Protein AF-A0A060ZIU2-F1 (afdb_monomer)

Secondary structure (DSSP, 8-state):
-HHHHHHHHHHHHTTSS-HHHHHHHHHHHHTTS-------------HHHHHHHHHHHH--HHHHHHHHHHHHHHHHHHHHHHHHHHHT---TT-HHHHTT-SSHHHHHHHHHHHHHHHHHHHHHHHHHHHHHTTHHHHHHHHHHHHHHHHHHHHHHHHHHHH--

Nearest PDB structures (foldseek):
  4fla-assembly2_D  TM=7.021E-01  e=4.111E-02  Homo sapiens
  4bay-assembly1_A  TM=3.964E-01  e=1.378E+00  Homo sapiens
  6nct-assembly1_B  TM=3.918E-01  e=2.850E+00  Homo sapiens
  4czz-assembly1_A  TM=3.697E-01  e=2.682E+00  Homo sapiens
  2x0l-assembly1_A  TM=4.064E-01  e=3.857E+00  Homo sapiens

Organism: Oncorhynchus mykiss (NCBI:txid8022)

Structure (mmCIF, N/CA/C/O backbone):
data_AF-A0A060ZIU2-F1
#
_entry.id   AF-A0A060ZIU2-F1
#
loop_
_atom_site.group_PDB
_atom_site.id
_atom_site.type_symbol
_atom_site.label_atom_id
_atom_site.label_alt_id
_atom_site.label_comp_id
_atom_site.label_asym_id
_atom_site.label_entity_id
_atom_site.label_seq_id
_atom_site.pdbx_PDB_ins_code
_atom_site.Cartn_x
_atom_site.Cartn_y
_atom_site.Cartn_z
_atom_site.occupancy
_atom_site.B_iso_or_equiv
_atom_site.auth_seq_id
_atom_site.auth_comp_id
_atom_site.auth_asym_id
_atom_site.auth_atom_id
_atom_site.pdbx_PDB_model_num
ATOM 1 N N . MET A 1 1 ? -40.908 -21.799 20.793 1.00 61.34 1 MET A N 1
ATOM 2 C CA . MET A 1 1 ? -39.548 -22.382 20.853 1.00 61.34 1 MET A CA 1
ATOM 3 C C . MET A 1 1 ? -39.358 -23.648 20.012 1.00 61.34 1 MET A C 1
ATOM 5 O O . MET A 1 1 ? -38.372 -23.693 19.297 1.00 61.34 1 MET A O 1
ATOM 9 N N . LYS A 1 2 ? -40.310 -24.599 19.957 1.00 71.31 2 LYS A N 1
ATOM 10 C CA . LYS A 1 2 ? -40.179 -25.886 19.221 1.00 71.31 2 LYS A CA 1
ATOM 11 C C . LYS A 1 2 ? -39.648 -25.815 17.771 1.00 71.31 2 LYS A C 1
ATOM 13 O O . LYS A 1 2 ? -38.967 -26.732 17.325 1.00 71.31 2 LYS A O 1
ATOM 18 N N . SER A 1 3 ? -39.953 -24.752 17.023 1.00 82.00 3 SER A N 1
ATOM 19 C CA . SER A 1 3 ? -39.456 -24.579 15.648 1.00 82.00 3 SER A CA 1
ATOM 20 C C . SER A 1 3 ? -37.961 -24.249 15.581 1.00 82.00 3 SER A C 1
ATOM 22 O O . SER A 1 3 ? -37.299 -24.660 14.635 1.00 82.00 3 SER A O 1
ATOM 24 N N . VAL A 1 4 ? -37.428 -23.535 16.578 1.00 86.56 4 VAL A N 1
ATOM 25 C CA . VAL A 1 4 ? -36.009 -23.150 16.652 1.00 86.56 4 VAL A CA 1
ATOM 26 C C . VAL A 1 4 ? -35.158 -24.359 17.033 1.00 86.56 4 VAL A C 1
ATOM 28 O O . VAL A 1 4 ? -34.170 -24.629 16.358 1.00 86.56 4 VAL A O 1
ATOM 31 N N . ASP A 1 5 ? -35.596 -25.155 18.012 1.00 87.25 5 ASP A N 1
ATOM 32 C CA . ASP A 1 5 ? -34.925 -26.414 18.370 1.00 87.25 5 ASP A CA 1
ATOM 33 C C . ASP A 1 5 ? -34.813 -27.365 17.177 1.00 87.25 5 ASP A C 1
ATOM 35 O O . ASP A 1 5 ? -33.750 -27.927 16.923 1.00 87.25 5 ASP A O 1
ATOM 39 N N . ARG A 1 6 ? -35.882 -27.481 16.377 1.00 92.81 6 ARG A N 1
ATOM 40 C CA . ARG A 1 6 ? -35.875 -28.308 15.165 1.00 92.81 6 ARG A CA 1
ATOM 41 C C . ARG A 1 6 ? -34.847 -27.830 14.134 1.00 92.81 6 ARG A C 1
ATOM 43 O O . ARG A 1 6 ? -34.218 -28.662 13.490 1.00 92.81 6 ARG A O 1
ATOM 50 N N . ILE A 1 7 ? -34.675 -26.518 13.968 1.00 94.19 7 ILE A N 1
ATOM 51 C CA . ILE A 1 7 ? -33.670 -25.952 13.053 1.00 94.19 7 ILE A CA 1
ATOM 52 C C . ILE A 1 7 ? -32.257 -26.250 13.564 1.00 94.19 7 ILE A C 1
ATOM 54 O O . ILE A 1 7 ? -31.420 -26.697 12.783 1.00 94.19 7 ILE A O 1
ATOM 58 N N . LEU A 1 8 ? -32.009 -26.071 14.866 1.00 92.56 8 LEU A N 1
ATOM 59 C CA . LEU A 1 8 ? -30.707 -26.355 15.476 1.00 92.56 8 LEU A CA 1
ATOM 60 C C . LEU A 1 8 ? -30.335 -27.840 15.364 1.00 92.56 8 LEU A C 1
ATOM 62 O O . LEU A 1 8 ? -29.192 -28.151 15.049 1.00 92.56 8 LEU A O 1
ATOM 66 N N . THR A 1 9 ? -31.298 -28.752 15.524 1.00 93.00 9 THR A N 1
ATOM 67 C CA . THR A 1 9 ? -31.084 -30.189 15.288 1.00 93.00 9 THR A CA 1
ATOM 68 C C . THR A 1 9 ? -30.745 -30.495 13.828 1.00 93.00 9 THR A C 1
ATOM 70 O O . THR A 1 9 ? -29.804 -31.236 13.573 1.00 93.00 9 THR A O 1
ATOM 73 N N . ILE A 1 10 ? -31.428 -29.881 12.852 1.00 94.88 10 ILE A N 1
ATOM 74 C CA . ILE A 1 10 ? -31.095 -30.077 11.427 1.00 94.88 10 ILE A CA 1
ATOM 75 C C . ILE A 1 10 ? -29.677 -29.576 11.116 1.00 94.88 10 ILE A C 1
ATOM 77 O O . ILE A 1 10 ? -28.964 -30.191 10.323 1.00 94.88 10 ILE A O 1
ATOM 81 N N . TRP A 1 11 ? -29.268 -28.449 11.701 1.00 96.19 11 TRP A N 1
ATOM 82 C CA . TRP A 1 11 ? -27.920 -27.907 11.516 1.00 96.19 11 TRP A CA 1
ATOM 83 C C . TRP A 1 11 ? -26.840 -28.796 12.130 1.00 96.19 11 TRP A C 1
ATOM 85 O O . TRP A 1 11 ? -25.766 -28.910 11.542 1.00 96.19 11 TRP A O 1
ATOM 95 N N . GLU A 1 12 ? -27.136 -29.443 13.255 1.00 94.19 12 GLU A N 1
ATOM 96 C CA . GLU A 1 12 ? -26.251 -30.399 13.927 1.00 94.19 12 GLU A CA 1
ATOM 97 C C . GLU A 1 12 ? -26.104 -31.689 13.112 1.00 94.19 12 GLU A C 1
ATOM 99 O O . GLU A 1 12 ? -24.990 -32.071 12.762 1.00 94.19 12 GLU A O 1
ATOM 104 N N . GLU A 1 13 ? -27.221 -32.291 12.691 1.00 92.19 13 GLU A N 1
ATOM 105 C CA . GLU A 1 13 ? -27.246 -33.515 11.872 1.00 92.19 13 GLU A CA 1
ATOM 106 C C . GLU A 1 13 ? -26.531 -33.351 10.525 1.00 92.19 13 GLU A C 1
ATOM 108 O O . GLU A 1 13 ? -25.968 -34.303 9.987 1.00 92.19 13 GLU A O 1
ATOM 113 N N . ARG A 1 14 ? -26.568 -32.141 9.957 1.00 95.62 14 ARG A N 1
ATOM 114 C CA . ARG A 1 14 ? -25.929 -31.814 8.674 1.00 95.62 14 ARG A CA 1
ATOM 115 C C . ARG A 1 14 ? -24.556 -31.165 8.823 1.00 95.62 14 ARG A C 1
ATOM 117 O O . ARG A 1 14 ? -23.984 -30.764 7.811 1.00 95.62 14 ARG A O 1
ATOM 124 N N . SER A 1 15 ? -24.058 -31.023 10.053 1.00 90.75 15 SER A N 1
ATOM 125 C CA . SER A 1 15 ? -22.774 -30.384 10.369 1.00 90.75 15 SER A CA 1
ATOM 126 C C . SER A 1 15 ? -22.597 -29.005 9.709 1.00 90.75 15 SER A C 1
ATOM 128 O O . SER A 1 15 ? -21.514 -28.659 9.243 1.00 90.75 15 SER A O 1
ATOM 130 N N . VAL A 1 16 ? -23.673 -28.211 9.642 1.00 94.88 16 VAL A N 1
ATOM 131 C CA . VAL A 1 16 ? -23.663 -26.860 9.038 1.00 94.88 16 VAL A CA 1
ATOM 132 C C . VAL A 1 16 ? -22.805 -25.902 9.867 1.00 94.88 16 VAL A C 1
ATOM 134 O O . VAL A 1 16 ? -22.126 -25.033 9.324 1.00 94.88 16 VAL A O 1
ATOM 137 N N . TYR A 1 17 ? -22.828 -26.083 11.187 1.00 93.00 17 TYR A N 1
ATOM 138 C CA . TYR A 1 17 ? -22.043 -25.337 12.163 1.00 93.00 17 TYR A CA 1
ATOM 139 C C . TYR A 1 17 ? -21.374 -26.303 13.144 1.00 93.00 17 TYR A C 1
ATOM 141 O O . TYR A 1 17 ? -21.757 -27.469 13.238 1.00 93.00 17 TYR A O 1
ATOM 149 N N . THR A 1 18 ? -20.370 -25.823 13.880 1.00 90.25 18 THR A N 1
ATOM 150 C CA . THR A 1 18 ? -19.679 -26.630 14.892 1.00 90.25 18 THR A CA 1
ATOM 151 C C . THR A 1 18 ? -20.609 -26.976 16.054 1.00 90.25 18 THR A C 1
ATOM 153 O O . THR A 1 18 ? -21.448 -26.164 16.453 1.00 90.25 18 THR A O 1
ATOM 156 N N . GLU A 1 19 ? -20.420 -28.156 16.651 1.00 85.94 19 GLU A N 1
ATOM 157 C CA . GLU A 1 19 ? -21.213 -28.598 17.811 1.00 85.94 19 GLU A CA 1
ATOM 158 C C . GLU A 1 19 ? -21.136 -27.598 18.974 1.00 85.94 19 GLU A C 1
ATOM 160 O O . GLU A 1 19 ? -22.133 -27.332 19.643 1.00 85.94 19 GLU A O 1
ATOM 165 N N . GLN A 1 20 ? -19.973 -26.963 19.156 1.00 86.88 20 GLN A N 1
ATOM 166 C CA . GLN A 1 20 ? -19.769 -25.927 20.166 1.00 86.88 20 GLN A CA 1
ATOM 167 C C . GLN A 1 20 ? -20.696 -24.717 19.960 1.00 86.88 20 GLN A C 1
ATOM 169 O O . GLN A 1 20 ? -21.301 -24.245 20.922 1.00 86.88 20 GLN A O 1
ATOM 174 N N . LEU A 1 21 ? -20.846 -24.235 18.720 1.00 88.31 21 LEU A N 1
ATOM 175 C CA . LEU A 1 21 ? -21.718 -23.098 18.414 1.00 88.31 21 LEU A CA 1
ATOM 176 C C . LEU A 1 21 ? -23.199 -23.469 18.581 1.00 88.31 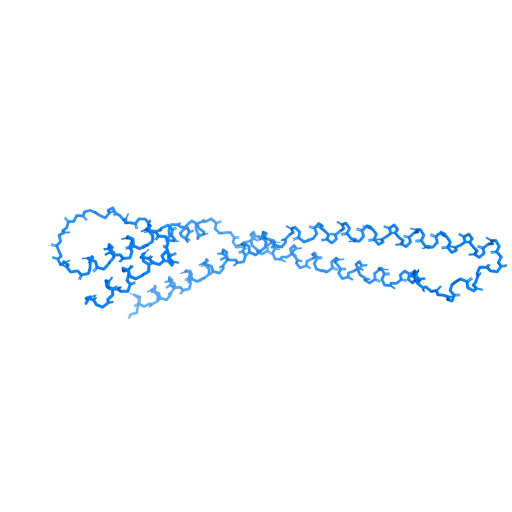21 LEU A C 1
ATOM 178 O O . LEU A 1 21 ? -23.982 -22.681 19.110 1.00 88.31 21 LEU A O 1
ATOM 182 N N . ILE A 1 22 ? -23.590 -24.681 18.178 1.00 93.38 22 ILE A N 1
ATOM 183 C CA . ILE A 1 22 ? -24.967 -25.168 18.349 1.00 93.38 22 ILE A CA 1
ATOM 184 C C . ILE A 1 22 ? -25.323 -25.305 19.837 1.00 93.38 22 ILE A C 1
ATOM 186 O O . ILE A 1 22 ? -26.418 -24.905 20.245 1.00 93.38 22 ILE A O 1
ATOM 190 N N . ALA A 1 23 ? -24.400 -25.796 20.667 1.00 88.56 23 ALA A N 1
ATOM 191 C CA . ALA A 1 23 ? -24.584 -25.885 22.114 1.00 88.56 23 ALA A CA 1
ATOM 192 C C . ALA A 1 23 ? -24.760 -24.502 22.775 1.00 88.56 23 ALA A C 1
ATOM 194 O O . ALA A 1 23 ? -25.622 -24.334 23.643 1.00 88.56 23 ALA A O 1
ATOM 195 N N . GLU A 1 24 ? -24.000 -23.494 22.338 1.00 88.31 24 GLU A N 1
ATOM 196 C CA . GLU A 1 24 ? -24.115 -22.116 22.835 1.00 88.31 24 GLU A CA 1
ATOM 197 C C . GLU A 1 24 ? -25.470 -21.478 22.474 1.00 88.31 24 GLU A C 1
ATOM 199 O O . GLU A 1 24 ? -26.121 -20.853 23.323 1.00 88.31 24 GLU A O 1
ATOM 204 N N . LEU A 1 25 ? -25.945 -21.704 21.243 1.00 89.94 25 LEU A N 1
ATOM 205 C CA . LEU A 1 25 ? -27.259 -21.244 20.779 1.00 89.94 25 LEU A CA 1
ATOM 206 C C . LEU A 1 25 ? -28.402 -21.887 21.579 1.00 89.94 25 LEU A C 1
ATOM 208 O O . LEU A 1 25 ? -29.321 -21.184 22.004 1.00 89.94 25 LEU A O 1
ATOM 212 N N . ARG A 1 26 ? -28.325 -23.198 21.854 1.00 90.12 26 ARG A N 1
ATOM 213 C CA . ARG A 1 26 ? -29.306 -23.899 22.705 1.00 90.12 26 ARG A CA 1
ATOM 214 C C . ARG A 1 26 ? -29.305 -23.369 24.140 1.00 90.12 26 ARG A C 1
ATOM 216 O O . ARG A 1 26 ? -30.370 -23.142 24.705 1.00 90.12 26 ARG A O 1
ATOM 223 N N . SER A 1 27 ? -28.130 -23.118 24.722 1.00 85.19 27 SER A N 1
ATOM 224 C CA . SER A 1 27 ? -28.015 -22.558 26.078 1.00 85.19 27 SER A CA 1
ATOM 225 C C . SER A 1 27 ? -28.638 -21.164 26.190 1.00 85.19 27 SER A C 1
ATOM 227 O O . SER A 1 27 ? -29.291 -20.846 27.184 1.00 85.19 27 SER A O 1
ATOM 229 N N . SER A 1 28 ? -28.479 -20.346 25.149 1.00 81.38 28 SER A N 1
ATOM 230 C CA . SER A 1 28 ? -29.056 -19.001 25.088 1.00 81.38 28 SER A CA 1
ATOM 231 C C . SER A 1 28 ? -30.583 -19.025 24.983 1.00 81.38 28 SER A C 1
ATOM 233 O O . SER A 1 28 ? -31.238 -18.153 25.542 1.00 81.38 28 SER A O 1
ATOM 235 N N . LEU A 1 29 ? -31.157 -20.048 24.338 1.00 80.19 29 LEU A N 1
ATOM 236 C CA . LEU A 1 29 ? -32.609 -20.207 24.211 1.00 80.19 29 LEU A CA 1
ATOM 237 C C . LEU A 1 29 ? -33.289 -20.556 25.547 1.00 80.19 29 LEU A C 1
ATOM 239 O O . LEU A 1 29 ? -34.415 -20.136 25.784 1.00 80.19 29 LEU A O 1
ATOM 243 N N . VAL A 1 30 ? -32.598 -21.286 26.431 1.00 72.94 30 VAL A N 1
ATOM 244 C CA . VAL A 1 30 ? -33.113 -21.690 27.756 1.00 72.94 30 VAL A CA 1
ATOM 245 C C . VAL A 1 30 ? -33.024 -20.555 28.788 1.00 72.94 30 VAL A C 1
ATOM 247 O O . VAL A 1 30 ? -33.791 -20.525 29.746 1.00 72.94 30 VAL A O 1
ATOM 250 N N . LYS A 1 31 ? -32.120 -19.584 28.598 1.00 60.94 31 LYS A N 1
ATOM 251 C CA . LYS A 1 31 ? -31.932 -18.458 29.534 1.00 60.94 31 LYS A CA 1
ATOM 252 C C . LYS A 1 31 ? -33.050 -17.406 29.514 1.00 60.94 31 LYS A C 1
ATOM 254 O O . LYS A 1 31 ? -33.071 -16.563 30.402 1.00 60.94 31 LYS A O 1
ATOM 259 N N . GLU A 1 32 ? -33.979 -17.466 28.563 1.00 56.31 32 GLU A N 1
ATOM 260 C CA . GLU A 1 32 ? -35.098 -16.515 28.440 1.00 56.31 32 GLU A CA 1
ATOM 261 C C . GLU A 1 32 ? -36.322 -16.853 29.322 1.00 56.31 32 GLU A C 1
ATOM 263 O O . GLU A 1 32 ? -37.285 -16.093 29.329 1.00 56.31 32 GLU A O 1
ATOM 268 N N . GLU A 1 33 ? -36.317 -17.950 30.097 1.00 44.56 33 GLU A N 1
ATOM 269 C CA . GLU A 1 33 ? -37.501 -18.392 30.866 1.00 44.56 33 GLU A CA 1
ATOM 270 C C . GLU A 1 33 ? -37.246 -18.580 32.379 1.00 44.56 33 GLU A C 1
ATOM 272 O O . GLU A 1 33 ? -37.631 -19.585 32.973 1.00 44.56 33 GLU A O 1
ATOM 277 N N . SER A 1 34 ? -36.606 -17.611 33.047 1.00 37.03 34 SER A N 1
ATOM 278 C CA . SER A 1 34 ? -36.637 -17.542 34.521 1.00 37.03 34 SER A CA 1
ATOM 279 C C . SER A 1 34 ? -36.474 -16.111 35.056 1.00 37.03 34 SER A C 1
ATOM 281 O O . SER A 1 34 ? -35.433 -15.490 34.826 1.00 37.03 34 SER A O 1
ATOM 283 N N . PRO A 1 35 ? -37.462 -15.566 35.794 1.00 44.56 35 PRO A N 1
ATOM 284 C CA . PRO A 1 35 ? -37.310 -14.316 36.516 1.00 44.56 35 PRO A CA 1
ATOM 285 C C . PRO A 1 35 ? -36.750 -14.552 37.929 1.00 44.56 35 PRO A C 1
ATOM 287 O O . PRO A 1 35 ? -37.301 -15.314 38.716 1.00 44.56 35 PRO A O 1
ATOM 290 N N . ALA A 1 36 ? -35.704 -13.788 38.252 1.00 49.25 36 ALA A N 1
ATOM 291 C CA . ALA A 1 36 ? -35.202 -13.475 39.592 1.00 49.25 36 ALA A CA 1
ATOM 292 C C . ALA A 1 36 ? -34.627 -14.631 40.444 1.00 49.25 36 ALA A C 1
ATOM 294 O O . ALA A 1 36 ? -35.311 -15.246 41.256 1.00 49.25 36 ALA A O 1
ATOM 295 N N . ALA A 1 37 ? -33.300 -14.771 40.406 1.00 37.72 37 ALA A N 1
ATOM 296 C CA . ALA A 1 37 ? -32.516 -15.131 41.585 1.00 37.72 37 ALA A CA 1
ATOM 297 C C . ALA A 1 37 ? -31.216 -14.317 41.588 1.00 37.72 37 ALA A C 1
ATOM 299 O O . ALA A 1 37 ? -30.455 -14.304 40.623 1.00 37.72 37 ALA A O 1
ATOM 300 N N . VAL A 1 38 ? -31.027 -13.574 42.674 1.00 50.22 38 VAL A N 1
ATOM 301 C CA . VAL A 1 38 ? -29.863 -12.744 42.967 1.00 50.22 38 VAL A CA 1
ATOM 302 C C . VAL A 1 38 ? -28.652 -13.653 43.143 1.00 50.22 38 VAL A C 1
ATOM 304 O O . VAL A 1 38 ? -28.491 -14.252 44.198 1.00 50.22 38 VAL A O 1
ATOM 307 N N . GLU A 1 39 ? -27.781 -13.720 42.142 1.00 38.50 39 GLU A N 1
ATOM 308 C CA . GLU A 1 39 ? -26.416 -14.206 42.318 1.00 38.50 39 GLU A CA 1
ATOM 309 C C . GLU A 1 39 ? -25.448 -13.262 41.602 1.00 38.50 39 GLU A C 1
ATOM 311 O O . GLU A 1 39 ? -25.649 -12.862 40.458 1.00 38.50 39 GLU A O 1
ATOM 316 N N . THR A 1 40 ? -24.428 -12.850 42.355 1.00 36.47 40 THR A N 1
ATOM 317 C CA . THR A 1 40 ? -23.252 -12.049 41.983 1.00 36.47 40 THR A CA 1
ATOM 318 C C . THR A 1 40 ? -22.921 -12.039 40.485 1.00 36.47 40 THR A C 1
ATOM 320 O O . THR A 1 40 ? -22.834 -13.119 39.895 1.00 36.47 40 THR A O 1
ATOM 323 N N . PRO A 1 41 ? -22.618 -10.877 39.868 1.00 37.59 41 PRO A N 1
ATOM 324 C CA . PRO A 1 41 ? -22.277 -10.818 38.455 1.00 37.59 41 PRO A CA 1
ATOM 325 C C . PRO A 1 41 ? -20.884 -11.420 38.225 1.00 37.59 41 PRO A C 1
ATOM 327 O O . PRO A 1 41 ? -19.889 -10.714 38.079 1.00 37.59 41 PRO A O 1
ATOM 330 N N . LYS A 1 42 ? -20.795 -12.748 38.135 1.00 42.84 42 LYS A N 1
ATOM 331 C CA . LYS A 1 42 ? -19.797 -13.378 37.274 1.00 42.84 42 LYS A CA 1
ATOM 332 C C . LYS A 1 42 ? -20.318 -13.209 35.860 1.00 42.84 42 LYS A C 1
ATOM 334 O O . LYS A 1 42 ? -21.072 -14.035 35.353 1.00 42.84 42 LYS A O 1
ATOM 339 N N . ALA A 1 43 ? -19.963 -12.065 35.281 1.00 43.50 43 ALA A N 1
ATOM 340 C CA . ALA A 1 43 ? -20.213 -11.762 33.887 1.00 43.50 43 ALA A CA 1
ATOM 341 C C . ALA A 1 43 ? -19.840 -12.990 33.036 1.00 43.50 43 ALA A C 1
ATOM 343 O O . ALA A 1 43 ? -18.718 -13.494 33.169 1.00 43.50 43 ALA A O 1
ATOM 344 N N . PRO A 1 44 ? -20.727 -13.479 32.152 1.00 44.31 44 PRO A N 1
ATOM 345 C CA . PRO A 1 44 ? -20.254 -14.226 31.007 1.00 44.31 44 PRO A CA 1
ATOM 346 C C . PRO A 1 44 ? -19.404 -13.223 30.236 1.00 44.31 44 PRO A C 1
ATOM 348 O O . PRO A 1 44 ? -19.927 -12.275 29.651 1.00 44.31 44 PRO A O 1
ATOM 351 N N . VAL A 1 45 ? -18.083 -13.351 30.348 1.00 55.62 45 VAL A N 1
ATOM 352 C CA . VAL A 1 45 ? -17.118 -12.545 29.601 1.00 55.62 45 VAL A CA 1
ATOM 353 C C . VAL A 1 45 ? -17.364 -12.860 28.137 1.00 55.62 45 VAL A C 1
ATOM 355 O O . VAL A 1 45 ? -16.825 -13.818 27.597 1.00 55.62 45 VAL A O 1
ATOM 358 N N . ASN A 1 46 ? -18.259 -12.097 27.513 1.00 69.00 46 ASN A N 1
ATOM 359 C CA . ASN A 1 46 ? -18.451 -12.120 26.082 1.00 69.00 46 ASN A CA 1
ATOM 360 C C . ASN A 1 46 ? -17.097 -11.703 25.491 1.00 69.00 46 ASN A C 1
ATOM 362 O O . ASN A 1 46 ? -16.695 -10.547 25.677 1.00 69.00 46 ASN A O 1
ATOM 366 N N . PRO A 1 47 ? -16.360 -12.614 24.832 1.00 75.38 47 PRO A N 1
ATOM 367 C CA . PRO A 1 47 ? -14.999 -12.339 24.383 1.00 75.38 47 PRO A CA 1
ATOM 368 C C . PRO A 1 47 ? -14.957 -11.128 23.445 1.00 75.38 47 PRO A C 1
ATOM 370 O O . PRO A 1 47 ? -13.989 -10.374 23.453 1.00 75.38 47 PRO A O 1
ATOM 373 N N . LYS A 1 48 ? -16.047 -10.864 22.713 1.00 78.88 48 LYS A N 1
ATOM 374 C CA . LYS A 1 48 ? -16.188 -9.685 21.856 1.00 78.88 48 LYS A CA 1
ATOM 375 C C . LYS A 1 48 ? -16.221 -8.375 22.648 1.00 78.88 48 LYS A C 1
ATOM 377 O O . LYS A 1 48 ? -15.555 -7.423 22.258 1.00 78.88 48 LYS A O 1
ATOM 382 N N . ALA A 1 49 ? -16.951 -8.333 23.761 1.00 80.88 49 ALA A N 1
ATOM 383 C CA . ALA A 1 49 ? -17.027 -7.145 24.611 1.00 80.88 49 ALA A CA 1
ATOM 384 C C . ALA A 1 49 ? -15.681 -6.869 25.299 1.00 80.88 49 ALA A C 1
ATOM 386 O O . ALA A 1 49 ? -15.219 -5.733 25.314 1.00 80.88 49 ALA A O 1
ATOM 387 N N . ALA A 1 50 ? -15.006 -7.917 25.783 1.00 85.56 50 ALA A N 1
ATOM 388 C CA . ALA A 1 50 ? -13.681 -7.791 26.390 1.00 85.56 50 ALA A CA 1
ATOM 389 C C . ALA A 1 50 ? -12.631 -7.244 25.402 1.00 85.56 50 ALA A C 1
ATOM 391 O O . ALA A 1 50 ? -11.833 -6.380 25.764 1.00 85.56 50 ALA A O 1
ATOM 392 N N . LEU A 1 51 ? -12.657 -7.704 24.144 1.00 86.62 51 LEU A N 1
ATOM 393 C CA . LEU A 1 51 ? -11.782 -7.189 23.086 1.00 86.62 51 LEU A CA 1
ATOM 394 C C . LEU A 1 51 ? -12.073 -5.719 22.761 1.00 86.62 51 LEU A C 1
ATOM 396 O O . LEU A 1 51 ? -11.139 -4.932 22.650 1.00 86.62 51 LEU A O 1
ATOM 400 N N . GLN A 1 52 ? -13.346 -5.331 22.661 1.00 88.00 52 GLN A N 1
ATOM 401 C CA . GLN A 1 52 ? -13.732 -3.936 22.425 1.00 88.00 52 GLN A CA 1
ATOM 402 C C . GLN A 1 52 ? -13.286 -3.017 23.569 1.00 88.00 52 GLN A C 1
ATOM 404 O O . GLN A 1 52 ? -12.719 -1.958 23.308 1.00 88.00 52 GLN A O 1
ATOM 409 N N . SER A 1 53 ? -13.472 -3.427 24.829 1.00 87.19 53 SER A N 1
ATOM 410 C CA . SER A 1 53 ? -12.986 -2.668 25.990 1.00 87.19 53 SER A CA 1
ATOM 411 C C . SER A 1 53 ? -11.466 -2.524 25.990 1.00 87.19 53 SER A C 1
ATOM 413 O O . SER A 1 53 ? -10.956 -1.446 26.286 1.00 87.19 53 SER A O 1
ATOM 415 N N . LYS A 1 54 ? -10.737 -3.584 25.621 1.00 90.19 54 LYS A N 1
ATOM 416 C CA . LYS A 1 54 ? -9.278 -3.534 25.488 1.00 90.19 54 LYS A CA 1
ATOM 417 C C . LYS A 1 54 ? -8.844 -2.548 24.403 1.00 90.19 54 LYS A C 1
ATOM 419 O O . LYS A 1 54 ? -7.983 -1.715 24.660 1.00 90.19 54 LYS A O 1
ATOM 424 N N . ILE A 1 55 ? -9.467 -2.611 23.224 1.00 90.88 55 ILE A N 1
ATOM 425 C CA . ILE A 1 55 ? -9.204 -1.675 22.123 1.00 90.88 55 ILE A CA 1
ATOM 426 C C . ILE A 1 55 ? -9.437 -0.242 22.5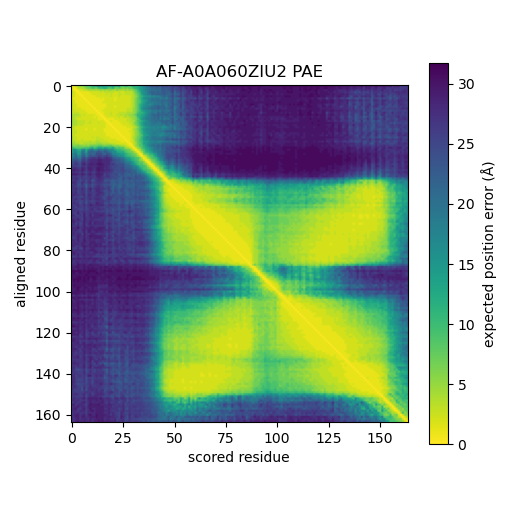92 1.00 90.88 55 ILE A C 1
ATOM 428 O O . ILE A 1 55 ? -8.584 0.603 22.361 1.00 90.88 55 ILE A O 1
ATOM 432 N N . VAL A 1 56 ? -10.532 0.028 23.309 1.00 88.56 56 VAL A N 1
ATOM 433 C CA . VAL A 1 56 ? -10.806 1.383 23.801 1.00 88.56 56 VAL A CA 1
ATOM 434 C C . VAL A 1 56 ? -9.776 1.874 24.812 1.00 88.56 56 VAL A C 1
ATOM 436 O O . VAL A 1 56 ? -9.370 3.030 24.741 1.00 88.56 56 VAL A O 1
ATOM 439 N N . ALA A 1 57 ? -9.318 1.004 25.710 1.00 89.75 57 ALA A N 1
ATOM 440 C CA . ALA A 1 57 ? -8.314 1.358 26.709 1.00 89.75 57 ALA A CA 1
ATOM 441 C C . ALA A 1 57 ? -6.913 1.595 26.113 1.00 89.75 57 ALA A C 1
ATOM 443 O O . ALA A 1 57 ? -6.159 2.415 26.633 1.00 89.75 57 ALA A O 1
ATOM 444 N N . GLU A 1 58 ? -6.550 0.873 25.051 1.00 92.56 58 GLU A N 1
ATOM 445 C CA . GLU A 1 58 ? -5.212 0.923 24.443 1.00 92.56 58 GLU A CA 1
ATOM 446 C C . GLU A 1 58 ? -5.124 1.868 23.232 1.00 92.56 58 GLU A C 1
ATOM 448 O O . GLU A 1 58 ? -4.024 2.149 22.749 1.00 92.56 58 GLU A O 1
ATOM 453 N N . PHE A 1 59 ? -6.252 2.366 22.716 1.00 93.94 59 PHE A N 1
ATOM 454 C CA . PHE A 1 59 ? -6.264 3.220 21.531 1.00 93.94 59 PHE A CA 1
ATOM 455 C C . PHE A 1 59 ? -5.662 4.600 21.818 1.00 93.94 59 PHE A C 1
ATOM 457 O O . PHE A 1 59 ? -6.127 5.346 22.678 1.00 93.94 59 PHE A O 1
ATOM 464 N N . VAL A 1 60 ? -4.648 4.972 21.032 1.00 94.81 60 VAL A N 1
ATOM 465 C CA . VAL A 1 60 ? -3.978 6.275 21.116 1.00 94.81 60 VAL A CA 1
ATOM 466 C C . VAL A 1 60 ? -4.221 7.050 19.815 1.00 94.81 60 VAL A C 1
ATOM 468 O O . VAL A 1 60 ? -3.597 6.728 18.799 1.00 94.81 60 VAL A O 1
ATOM 471 N N . PRO A 1 61 ? -5.071 8.100 19.819 1.00 93.06 61 PRO A N 1
ATOM 472 C CA . PRO A 1 61 ? -5.423 8.840 18.604 1.00 93.06 61 PRO A CA 1
ATOM 473 C C . PRO A 1 61 ? -4.220 9.412 17.846 1.00 93.06 61 PRO A C 1
ATOM 475 O O . PRO A 1 61 ? -4.185 9.353 16.621 1.00 93.06 61 PRO A O 1
ATOM 478 N N . GLN A 1 62 ? -3.202 9.911 18.556 1.00 93.88 62 GLN A N 1
ATOM 479 C CA . GLN A 1 62 ? -2.005 10.458 17.912 1.00 93.88 62 GLN A CA 1
ATOM 480 C C . GLN A 1 62 ? -1.222 9.384 17.144 1.00 93.88 62 GLN A C 1
ATOM 482 O O . GLN A 1 62 ? -0.849 9.604 15.998 1.00 93.88 62 GLN A O 1
ATOM 487 N N . ALA A 1 63 ? -1.045 8.195 17.729 1.00 94.06 63 ALA A N 1
ATOM 488 C CA . ALA A 1 63 ? -0.365 7.087 17.059 1.00 94.06 63 ALA A CA 1
ATOM 489 C C . ALA A 1 63 ? -1.124 6.633 15.799 1.00 94.06 63 ALA A C 1
ATOM 491 O O . ALA A 1 63 ? -0.511 6.276 14.792 1.00 94.06 63 ALA A O 1
ATOM 492 N N . PHE A 1 64 ? -2.459 6.688 15.828 1.00 95.56 64 PHE A N 1
ATOM 493 C CA . PHE A 1 64 ? -3.292 6.419 14.659 1.00 95.56 64 PHE A CA 1
ATOM 494 C C . PHE A 1 64 ? -3.115 7.479 13.557 1.00 95.56 64 PHE A C 1
ATOM 496 O O . PHE A 1 64 ? -2.917 7.124 12.393 1.00 95.56 64 PHE A O 1
ATOM 503 N N . ILE A 1 65 ? -3.103 8.768 13.914 1.00 95.12 65 ILE A N 1
ATOM 504 C CA . ILE A 1 65 ? -2.826 9.878 12.982 1.00 95.12 65 ILE A CA 1
ATOM 505 C C . ILE A 1 65 ? -1.438 9.732 12.346 1.00 95.12 65 ILE A C 1
ATOM 507 O O . ILE A 1 65 ? -1.287 9.916 11.134 1.00 95.12 65 ILE A O 1
ATOM 511 N N . ASP A 1 66 ? -0.432 9.360 13.134 1.00 95.75 66 ASP A N 1
ATOM 512 C CA . ASP A 1 66 ? 0.930 9.145 12.644 1.00 95.75 66 ASP A CA 1
ATOM 513 C C . ASP A 1 66 ? 0.974 7.974 11.646 1.00 95.75 66 ASP A C 1
ATOM 515 O O . ASP A 1 66 ? 1.633 8.059 10.605 1.00 95.75 66 ASP A O 1
ATOM 519 N N . HIS A 1 67 ? 0.218 6.901 11.905 1.00 94.12 67 HIS A N 1
ATOM 520 C CA . HIS A 1 67 ? 0.057 5.780 10.975 1.00 94.12 67 HIS A CA 1
ATOM 521 C C . HIS A 1 67 ? -0.587 6.200 9.647 1.00 94.12 67 HIS A C 1
ATOM 523 O O . HIS A 1 67 ? -0.076 5.831 8.585 1.00 94.12 67 HIS A O 1
ATOM 529 N N . LEU A 1 68 ? -1.659 6.999 9.684 1.00 95.69 68 LEU A N 1
ATOM 530 C CA . LEU A 1 68 ? -2.305 7.527 8.477 1.00 95.69 68 LEU A CA 1
ATOM 531 C C . LEU A 1 68 ? -1.362 8.429 7.679 1.00 95.69 68 LEU A C 1
ATOM 533 O O . LEU A 1 68 ? -1.245 8.285 6.463 1.00 95.69 68 LEU A O 1
ATOM 537 N N . SER A 1 69 ? -0.648 9.317 8.369 1.00 95.94 69 SER A N 1
ATOM 538 C CA . SER A 1 69 ? 0.310 10.237 7.750 1.00 95.94 69 SER A CA 1
ATOM 539 C C . SER A 1 69 ? 1.445 9.474 7.068 1.00 95.94 69 SER A C 1
ATOM 541 O O . SER A 1 69 ? 1.790 9.750 5.920 1.00 95.94 69 SER A O 1
ATOM 543 N N . LYS A 1 70 ? 1.977 8.442 7.732 1.00 94.94 70 LYS A N 1
ATOM 544 C CA . LYS A 1 70 ? 3.004 7.565 7.162 1.00 94.94 70 LYS A CA 1
ATOM 545 C C . LYS A 1 70 ? 2.507 6.828 5.918 1.00 94.94 70 LYS A C 1
ATOM 547 O O . LYS A 1 70 ? 3.251 6.719 4.944 1.00 94.94 70 LYS A O 1
ATOM 552 N N . TYR A 1 71 ? 1.272 6.325 5.936 1.00 94.56 71 TYR A N 1
ATOM 553 C CA . TYR A 1 71 ? 0.678 5.685 4.764 1.00 94.56 71 TYR A CA 1
ATOM 554 C C . TYR A 1 71 ? 0.489 6.674 3.608 1.00 94.56 71 TYR A C 1
ATOM 556 O O . TYR A 1 71 ? 0.849 6.363 2.476 1.00 94.56 71 TYR A O 1
ATOM 564 N N . HIS A 1 72 ? 0.011 7.886 3.888 1.00 94.75 72 HIS A N 1
ATOM 565 C CA . HIS A 1 72 ? -0.127 8.936 2.881 1.00 94.75 72 HIS A CA 1
ATOM 566 C C . HIS A 1 72 ? 1.210 9.248 2.194 1.00 94.75 72 HIS A C 1
ATOM 568 O O . HIS A 1 72 ? 1.306 9.178 0.970 1.00 94.75 72 HIS A O 1
ATOM 574 N N . SER A 1 73 ? 2.272 9.497 2.966 1.00 95.81 73 SER A N 1
ATOM 575 C CA . SER A 1 73 ? 3.612 9.732 2.408 1.00 95.81 73 SER A CA 1
ATOM 576 C C . SER A 1 73 ? 4.145 8.532 1.618 1.00 95.81 73 SER A C 1
ATOM 578 O O . SER A 1 73 ? 4.826 8.698 0.609 1.00 95.81 73 SER A O 1
ATOM 580 N N . SER A 1 74 ? 3.813 7.311 2.043 1.00 94.75 74 SER A N 1
ATOM 581 C CA . SER A 1 74 ? 4.142 6.082 1.315 1.00 94.75 74 SER A CA 1
ATOM 582 C C . SER A 1 74 ? 3.458 6.034 -0.063 1.00 94.75 74 SER A C 1
ATOM 584 O O . SER A 1 74 ? 4.115 5.699 -1.052 1.00 94.75 74 SER A O 1
ATOM 586 N N . VAL A 1 75 ? 2.191 6.448 -0.168 1.00 94.31 75 VAL A N 1
ATOM 587 C CA . VAL A 1 75 ? 1.465 6.568 -1.448 1.00 94.31 75 VAL A CA 1
ATOM 588 C C . VAL A 1 75 ? 2.108 7.621 -2.359 1.00 94.31 75 VAL A C 1
ATOM 590 O O . VAL A 1 75 ? 2.291 7.379 -3.556 1.00 94.31 75 VAL A O 1
ATOM 593 N N . GLU A 1 76 ? 2.513 8.765 -1.808 1.00 97.00 76 GLU A N 1
ATOM 594 C CA . GLU A 1 76 ? 3.230 9.803 -2.562 1.00 97.00 76 GLU A CA 1
ATOM 595 C C . GLU A 1 76 ? 4.580 9.297 -3.095 1.00 97.00 76 GLU A C 1
ATOM 597 O O . GLU A 1 76 ? 4.930 9.555 -4.251 1.00 97.00 76 GLU A O 1
ATOM 602 N N . GLU A 1 77 ? 5.323 8.529 -2.292 1.00 96.31 77 GLU A N 1
ATOM 603 C CA . GLU A 1 77 ? 6.599 7.934 -2.701 1.00 96.31 77 GLU A CA 1
ATOM 604 C C . GLU A 1 77 ? 6.419 6.927 -3.848 1.00 96.31 77 GLU A C 1
ATOM 606 O O . GLU A 1 77 ? 7.219 6.918 -4.791 1.00 96.31 77 GLU A O 1
ATOM 611 N N . VAL A 1 78 ? 5.359 6.108 -3.806 1.00 95.69 78 VAL A N 1
ATOM 612 C CA . VAL A 1 78 ? 5.000 5.210 -4.917 1.00 95.69 78 VAL A CA 1
ATOM 613 C C . VAL A 1 78 ? 4.748 6.023 -6.182 1.00 95.69 78 VAL A C 1
ATOM 615 O O . VAL A 1 78 ? 5.404 5.772 -7.194 1.00 95.69 78 VAL A O 1
ATOM 618 N N . SER A 1 79 ? 3.903 7.055 -6.110 1.00 95.88 79 SER A N 1
ATOM 619 C CA . SER A 1 79 ? 3.593 7.910 -7.263 1.00 95.88 79 SER A CA 1
ATOM 620 C C . SER A 1 79 ? 4.841 8.572 -7.859 1.00 95.88 79 SER A C 1
ATOM 622 O O . SER A 1 79 ? 4.994 8.663 -9.081 1.00 95.88 79 SER A O 1
ATOM 624 N N . LEU A 1 80 ? 5.766 9.033 -7.012 1.00 95.25 80 LEU A N 1
ATOM 625 C CA . LEU A 1 80 ? 7.020 9.632 -7.464 1.00 95.25 80 LEU A CA 1
ATOM 626 C C . LEU A 1 80 ? 7.888 8.617 -8.216 1.00 95.25 80 LEU A C 1
ATOM 628 O O . LEU A 1 80 ? 8.401 8.927 -9.295 1.00 95.25 80 LEU A O 1
ATOM 632 N N . LYS A 1 81 ? 8.051 7.409 -7.671 1.00 93.00 81 LYS A N 1
ATOM 633 C CA . LYS A 1 81 ? 8.866 6.361 -8.298 1.00 93.00 81 LYS A CA 1
ATOM 634 C C . LYS A 1 81 ? 8.244 5.835 -9.589 1.00 93.00 81 LYS A C 1
ATOM 636 O O . LYS A 1 81 ? 8.982 5.591 -10.541 1.00 93.00 81 LYS A O 1
ATOM 641 N N . GLU A 1 82 ? 6.919 5.748 -9.673 1.00 92.69 82 GLU A N 1
ATOM 642 C CA . GLU A 1 82 ? 6.213 5.427 -10.921 1.00 92.69 82 GLU A CA 1
ATOM 643 C C . GLU A 1 82 ? 6.501 6.461 -12.014 1.00 92.69 82 GLU A C 1
ATOM 645 O O . GLU A 1 82 ? 6.851 6.094 -13.138 1.00 92.69 82 GLU A O 1
ATOM 650 N N . LYS A 1 83 ? 6.439 7.759 -11.686 1.00 92.56 83 LYS A N 1
ATOM 651 C CA . LYS A 1 83 ? 6.782 8.839 -12.630 1.00 92.56 83 LYS A CA 1
ATOM 652 C C . LYS A 1 83 ? 8.236 8.753 -13.089 1.00 92.56 83 LYS A C 1
ATOM 654 O O . LYS A 1 83 ? 8.511 8.939 -14.274 1.00 92.56 83 LYS A O 1
ATOM 659 N N . GLN A 1 84 ? 9.163 8.459 -12.175 1.00 89.19 84 GLN A N 1
ATOM 660 C CA . GLN A 1 84 ? 10.574 8.261 -12.515 1.00 89.19 84 GLN A CA 1
ATOM 661 C C . GLN A 1 84 ? 10.755 7.079 -13.470 1.00 89.19 84 GLN A C 1
ATOM 663 O O . GLN A 1 84 ? 11.439 7.224 -14.480 1.00 89.19 84 GLN A O 1
ATOM 668 N N . LEU A 1 85 ? 10.106 5.945 -13.195 1.00 87.38 85 LEU A N 1
ATOM 669 C CA . LEU A 1 85 ? 10.187 4.749 -14.032 1.00 87.38 85 LEU A CA 1
ATOM 670 C C . LEU A 1 85 ? 9.599 4.994 -15.430 1.00 87.38 85 LEU A C 1
ATOM 672 O O . LEU A 1 85 ? 10.227 4.650 -16.430 1.00 87.38 85 LEU A O 1
ATOM 676 N N . ALA A 1 86 ? 8.447 5.666 -15.518 1.00 85.75 86 ALA A N 1
ATOM 677 C CA . ALA A 1 86 ? 7.832 6.047 -16.790 1.00 85.75 86 ALA A CA 1
ATOM 678 C C . ALA A 1 86 ? 8.728 6.989 -17.621 1.00 85.75 86 ALA A C 1
ATOM 680 O O . ALA A 1 86 ? 8.774 6.897 -18.850 1.00 85.75 86 ALA A O 1
ATOM 681 N N . ALA A 1 87 ? 9.482 7.873 -16.961 1.00 85.94 87 ALA A N 1
ATOM 682 C CA . ALA A 1 87 ? 10.405 8.792 -17.619 1.00 85.94 87 ALA A CA 1
ATOM 683 C C . ALA A 1 87 ? 11.673 8.114 -18.168 1.00 85.94 87 ALA A C 1
ATOM 685 O O . ALA A 1 87 ? 12.306 8.682 -19.060 1.00 85.94 87 ALA A O 1
ATOM 686 N N . MET A 1 88 ? 12.038 6.912 -17.702 1.00 76.06 88 MET A N 1
ATOM 687 C CA . MET A 1 88 ? 13.262 6.231 -18.150 1.00 76.06 88 MET A CA 1
ATOM 688 C C . MET A 1 88 ? 13.228 5.799 -19.621 1.00 76.06 88 MET A 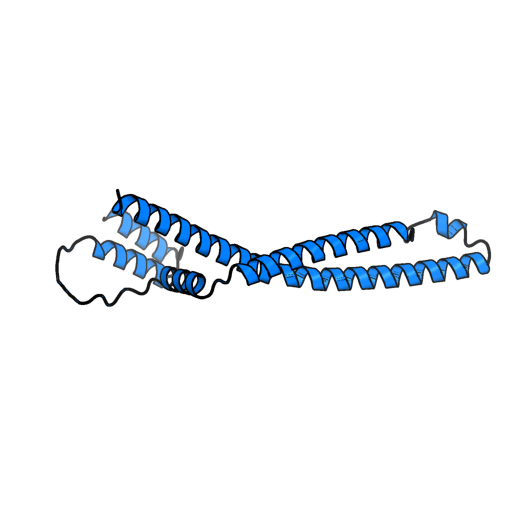C 1
ATOM 690 O O . MET A 1 88 ? 14.283 5.497 -20.170 1.00 76.06 88 MET A O 1
ATOM 694 N N . ARG A 1 89 ? 12.055 5.798 -20.279 1.00 63.75 89 ARG A N 1
ATOM 695 C CA . ARG A 1 89 ? 11.889 5.472 -21.713 1.00 63.75 89 ARG A CA 1
ATOM 696 C C . ARG A 1 89 ? 12.680 4.232 -22.152 1.00 63.75 89 ARG A C 1
ATOM 698 O O . ARG A 1 89 ? 13.231 4.195 -23.253 1.00 63.75 89 ARG A O 1
ATOM 705 N N . VAL A 1 90 ? 12.739 3.212 -21.302 1.00 60.69 90 VAL A N 1
ATOM 706 C CA . VAL A 1 90 ? 13.305 1.925 -21.693 1.00 60.69 90 VAL A CA 1
ATOM 707 C C . VAL A 1 90 ? 12.197 1.226 -22.445 1.00 60.69 90 VAL A C 1
ATOM 709 O O . VAL A 1 90 ? 11.293 0.637 -21.862 1.00 60.69 90 VAL A O 1
ATOM 712 N N . ASP A 1 91 ? 12.208 1.376 -23.761 1.00 60.94 91 ASP A N 1
ATOM 713 C CA . ASP A 1 91 ? 11.344 0.591 -24.623 1.00 60.94 91 ASP A CA 1
ATOM 714 C C . ASP A 1 91 ? 11.935 -0.828 -24.689 1.00 60.94 91 ASP A C 1
ATOM 716 O O . ASP A 1 91 ? 12.616 -1.214 -25.638 1.00 60.94 91 ASP A O 1
ATOM 720 N N . VAL A 1 92 ? 11.751 -1.566 -23.585 1.00 54.88 92 VAL A N 1
ATOM 721 C CA . VAL A 1 92 ? 12.239 -2.938 -23.339 1.00 54.88 92 VAL A CA 1
ATOM 722 C C . VAL A 1 92 ? 11.739 -3.894 -24.433 1.00 54.88 92 VAL A C 1
ATOM 724 O O . VAL A 1 92 ? 12.371 -4.912 -24.699 1.00 54.88 92 VAL A O 1
ATOM 727 N N . CYS A 1 93 ? 10.638 -3.539 -25.104 1.00 53.31 93 CYS A N 1
ATOM 728 C CA . CYS A 1 93 ? 9.987 -4.329 -26.147 1.00 53.31 93 CYS A CA 1
ATOM 729 C C . CYS A 1 93 ? 10.072 -3.688 -27.545 1.00 53.31 93 CYS A C 1
ATOM 731 O O . CYS A 1 93 ? 9.402 -4.151 -28.470 1.00 53.31 93 CYS A O 1
ATOM 733 N N . SER A 1 94 ? 10.879 -2.637 -27.735 1.00 57.66 94 SER A N 1
ATOM 734 C CA . SER A 1 94 ? 10.934 -1.932 -29.016 1.00 57.66 94 SER A CA 1
ATOM 735 C C . SER A 1 94 ? 11.619 -2.749 -30.097 1.00 57.66 94 SER A C 1
ATOM 737 O O . SER A 1 94 ? 12.851 -2.816 -30.183 1.00 57.66 94 SER A O 1
ATOM 739 N N . THR A 1 95 ? 10.849 -3.242 -31.056 1.00 60.38 95 THR A N 1
ATOM 740 C CA . THR A 1 95 ? 11.422 -3.687 -32.331 1.00 60.38 95 THR A CA 1
ATOM 741 C C . THR A 1 95 ? 12.091 -2.535 -33.099 1.00 60.38 95 THR A C 1
ATOM 743 O O . THR A 1 95 ? 12.927 -2.773 -33.967 1.00 60.38 95 THR A O 1
ATOM 746 N N . GLU A 1 96 ? 11.778 -1.272 -32.777 1.00 64.25 96 GLU A N 1
ATOM 747 C CA . GLU A 1 96 ? 12.412 -0.085 -33.370 1.00 64.25 96 GLU A CA 1
ATOM 748 C C . GLU A 1 96 ? 13.806 0.197 -32.783 1.00 64.25 96 GLU A C 1
ATOM 750 O O . GLU A 1 96 ? 14.691 0.660 -33.507 1.00 64.25 96 GLU A O 1
ATOM 755 N N . ALA A 1 97 ? 14.045 -0.127 -31.505 1.00 64.56 97 ALA A N 1
ATOM 756 C CA . ALA A 1 97 ? 15.373 -0.023 -30.892 1.00 64.56 97 ALA A CA 1
ATOM 757 C C .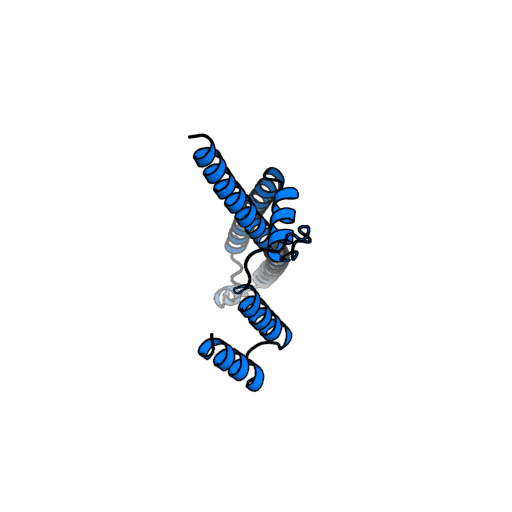 ALA A 1 97 ? 16.364 -1.017 -31.513 1.00 64.56 97 ALA A C 1
ATOM 759 O O . ALA A 1 97 ? 17.517 -0.656 -31.757 1.00 64.56 97 ALA A O 1
ATOM 760 N N . LEU A 1 98 ? 15.895 -2.214 -31.887 1.00 66.81 98 LEU A N 1
ATOM 761 C CA . LEU A 1 98 ? 16.702 -3.202 -32.610 1.00 66.81 98 LEU A CA 1
ATOM 762 C C . LEU A 1 98 ? 17.190 -2.668 -33.968 1.00 66.81 98 LEU A C 1
ATOM 764 O O . LEU A 1 98 ? 18.323 -2.929 -34.364 1.00 66.81 98 LEU A O 1
ATOM 768 N N . LYS A 1 99 ? 16.394 -1.835 -34.656 1.00 67.75 99 LYS A N 1
ATOM 769 C CA . LYS A 1 99 ? 16.795 -1.193 -35.926 1.00 67.75 99 LYS A CA 1
ATOM 770 C C . LYS A 1 99 ? 17.907 -0.145 -35.758 1.00 67.75 99 LYS A C 1
ATOM 772 O O . LYS A 1 99 ? 18.504 0.255 -36.759 1.00 67.75 99 LYS A O 1
ATOM 777 N N . ARG A 1 100 ? 18.174 0.325 -34.530 1.00 64.19 100 ARG A N 1
ATOM 778 C CA . ARG A 1 100 ? 19.249 1.284 -34.197 1.00 64.19 100 ARG A CA 1
ATOM 779 C C . ARG A 1 100 ? 20.576 0.600 -33.853 1.00 64.19 100 ARG A C 1
ATOM 781 O O . ARG A 1 100 ? 21.587 1.284 -33.736 1.00 64.19 100 ARG A O 1
ATOM 788 N N . LEU A 1 101 ? 20.605 -0.732 -33.779 1.00 70.88 101 LEU A N 1
ATOM 789 C CA . LEU A 1 101 ? 21.810 -1.552 -33.598 1.00 70.88 101 LEU A CA 1
ATOM 790 C C . LEU A 1 101 ? 22.658 -1.651 -34.886 1.00 70.88 101 LEU A C 1
ATOM 792 O O . LEU A 1 101 ? 23.155 -2.720 -35.227 1.00 70.88 101 LEU A O 1
ATOM 796 N N . LYS A 1 102 ? 22.797 -0.561 -35.652 1.00 74.62 102 LYS A N 1
ATOM 797 C CA . LYS A 1 102 ? 23.526 -0.572 -36.936 1.00 74.62 102 LYS A CA 1
ATOM 798 C C . LYS A 1 102 ? 25.044 -0.502 -36.770 1.00 74.62 102 LYS A C 1
ATOM 800 O O . LYS A 1 102 ? 25.771 -0.830 -37.702 1.00 74.62 102 LYS A O 1
ATOM 805 N N . ASP A 1 103 ? 25.519 -0.102 -35.595 1.00 82.12 103 ASP A N 1
ATOM 806 C CA . ASP A 1 103 ? 26.936 -0.013 -35.269 1.00 82.12 103 ASP A CA 1
ATOM 807 C C . ASP A 1 103 ? 27.213 -0.411 -33.808 1.00 82.12 103 ASP A C 1
ATOM 809 O O . ASP A 1 103 ? 26.322 -0.486 -32.954 1.00 82.12 103 ASP A O 1
ATOM 813 N N . LYS A 1 104 ? 28.491 -0.675 -33.521 1.00 83.31 104 LYS A N 1
ATOM 814 C CA . LYS A 1 104 ? 28.966 -1.146 -32.213 1.00 83.31 104 LYS A CA 1
ATOM 815 C C . LYS A 1 104 ? 28.693 -0.148 -31.079 1.00 83.31 104 LYS A C 1
ATOM 817 O O . LYS A 1 104 ? 28.490 -0.576 -29.942 1.00 83.31 104 LYS A O 1
ATOM 822 N N . ALA A 1 105 ? 28.694 1.157 -31.355 1.00 84.44 105 ALA A N 1
ATOM 823 C CA . ALA A 1 105 ? 28.431 2.178 -30.343 1.00 84.44 105 ALA A CA 1
ATOM 824 C C . ALA A 1 105 ? 26.938 2.225 -29.987 1.00 84.44 105 ALA A C 1
ATOM 826 O O . ALA A 1 105 ? 26.599 2.253 -28.801 1.00 84.44 105 ALA A O 1
ATOM 827 N N . GLY A 1 106 ? 26.056 2.134 -30.987 1.00 79.44 106 GLY A N 1
ATOM 828 C CA . GLY A 1 106 ? 24.609 2.001 -30.800 1.00 79.44 106 GLY A CA 1
ATOM 829 C C . GLY A 1 106 ? 24.238 0.765 -29.977 1.00 79.44 106 GLY A C 1
ATOM 830 O O . GLY A 1 106 ? 23.465 0.871 -29.024 1.00 79.44 106 GLY A O 1
ATOM 831 N N . GLY A 1 107 ? 24.866 -0.380 -30.266 1.00 80.88 107 GLY A N 1
ATOM 832 C CA . GLY A 1 107 ? 24.694 -1.610 -29.485 1.00 80.88 107 GLY A CA 1
ATOM 833 C C . GLY A 1 107 ? 25.130 -1.488 -28.031 1.00 80.88 107 GLY A C 1
ATOM 834 O O . GLY A 1 107 ? 24.380 -1.855 -27.126 1.00 80.88 107 GLY A O 1
ATOM 835 N N . LYS A 1 108 ? 26.309 -0.907 -27.785 1.00 84.88 108 LYS A N 1
ATOM 836 C CA . LYS A 1 108 ? 26.820 -0.726 -26.421 1.00 84.88 108 LYS A CA 1
ATOM 837 C C . LYS A 1 108 ? 25.945 0.222 -25.597 1.00 84.88 108 LYS A C 1
ATOM 839 O O . LYS A 1 108 ? 25.723 -0.034 -24.417 1.00 84.88 108 LYS A O 1
ATOM 844 N N . ARG A 1 109 ? 25.436 1.295 -26.213 1.00 82.00 109 ARG A N 1
ATOM 845 C CA . ARG A 1 109 ? 24.505 2.225 -25.561 1.00 82.00 109 ARG A CA 1
ATOM 846 C C . ARG A 1 109 ? 23.186 1.541 -25.210 1.00 82.00 109 ARG A C 1
ATOM 848 O O . ARG A 1 109 ? 22.743 1.660 -24.079 1.00 82.00 109 ARG A O 1
ATOM 855 N N . HIS A 1 110 ? 22.606 0.790 -26.145 1.00 80.62 110 HIS A N 1
ATOM 856 C CA . HIS A 1 110 ? 21.352 0.084 -25.899 1.00 80.62 110 HIS A CA 1
ATOM 857 C C . HIS A 1 110 ? 21.474 -0.964 -24.785 1.00 80.62 110 HIS A C 1
ATOM 859 O O . HIS A 1 110 ? 20.616 -0.998 -23.912 1.00 80.62 110 HIS A O 1
ATOM 865 N N . SER A 1 111 ? 22.551 -1.765 -24.774 1.00 83.88 111 SER A N 1
ATOM 866 C CA . SER A 1 111 ? 22.804 -2.743 -23.699 1.00 83.88 111 SER A CA 1
ATOM 867 C C . SER A 1 111 ? 22.846 -2.064 -22.335 1.00 83.88 111 SER A C 1
ATOM 869 O O . SER A 1 111 ? 22.176 -2.502 -21.408 1.00 83.88 111 SER A O 1
ATOM 871 N N . LYS A 1 112 ? 23.573 -0.944 -22.237 1.00 85.69 112 LYS A N 1
ATOM 872 C CA . LYS A 1 112 ? 23.669 -0.177 -20.997 1.00 85.69 112 LYS A CA 1
ATOM 873 C C . LYS A 1 112 ? 22.310 0.379 -20.560 1.00 85.69 112 LYS A C 1
ATOM 875 O O . LYS A 1 112 ? 21.906 0.153 -19.427 1.00 85.69 112 LYS A O 1
ATOM 880 N N . ASP A 1 113 ? 21.598 1.062 -21.457 1.00 81.44 113 ASP A N 1
ATOM 881 C CA . ASP A 1 113 ? 20.291 1.660 -21.150 1.00 81.44 113 ASP A CA 1
ATOM 882 C C . ASP A 1 113 ? 19.266 0.578 -20.732 1.00 81.44 113 ASP A C 1
ATOM 884 O O . ASP A 1 113 ? 18.445 0.794 -19.839 1.00 81.44 113 ASP A O 1
ATOM 888 N N . PHE A 1 114 ? 19.335 -0.610 -21.342 1.00 82.88 114 PHE A N 1
ATOM 889 C CA . PHE A 1 114 ? 18.503 -1.762 -20.996 1.00 82.88 114 PHE A CA 1
ATOM 890 C C . PHE A 1 114 ? 18.849 -2.350 -19.622 1.00 82.88 114 PHE A C 1
ATOM 892 O O . PHE A 1 114 ? 17.948 -2.619 -18.825 1.00 82.88 114 PHE A O 1
ATOM 899 N N . GLU A 1 115 ? 20.135 -2.552 -19.331 1.00 87.56 115 GLU A N 1
ATOM 900 C CA . GLU A 1 115 ? 20.612 -3.060 -18.040 1.00 87.56 115 GLU A CA 1
ATOM 901 C C . GLU A 1 115 ? 20.246 -2.105 -16.898 1.00 87.56 115 GLU A C 1
ATOM 903 O O . GLU A 1 115 ? 19.659 -2.545 -15.905 1.00 87.56 115 GLU A O 1
ATOM 908 N N . ASP A 1 116 ? 20.496 -0.803 -17.075 1.00 86.50 116 ASP A N 1
ATOM 909 C CA . ASP A 1 116 ? 20.131 0.248 -16.118 1.00 86.50 116 ASP A CA 1
ATOM 910 C C . ASP A 1 116 ? 18.604 0.277 -15.897 1.00 86.50 116 ASP A C 1
ATOM 912 O O . ASP A 1 116 ? 18.119 0.340 -14.761 1.00 86.50 116 ASP A O 1
ATOM 916 N N . GLY A 1 117 ? 17.827 0.143 -16.978 1.00 84.69 117 GLY A N 1
ATOM 917 C CA . GLY A 1 117 ? 16.372 -0.002 -16.941 1.00 84.69 117 GLY A CA 1
ATOM 918 C C . GLY A 1 117 ? 15.887 -1.207 -16.143 1.00 84.69 117 GLY A C 1
ATOM 919 O O . GLY A 1 117 ? 15.014 -1.087 -15.280 1.00 84.69 117 GLY A O 1
ATOM 920 N N . SER A 1 118 ? 16.466 -2.377 -16.411 1.00 87.19 118 SER A N 1
ATOM 921 C CA . SER A 1 118 ? 16.120 -3.625 -15.728 1.00 87.19 118 SER A CA 1
ATOM 922 C C . SER A 1 118 ? 16.478 -3.572 -14.245 1.00 87.19 118 SER A C 1
ATOM 924 O O . SER A 1 118 ? 15.677 -3.994 -13.407 1.00 87.19 118 SER A O 1
ATOM 926 N N . ALA A 1 119 ? 17.645 -3.022 -13.901 1.00 90.19 119 ALA A N 1
ATOM 927 C CA . ALA A 1 119 ? 18.046 -2.813 -12.515 1.00 90.19 119 ALA A CA 1
ATOM 928 C C . ALA A 1 119 ? 17.041 -1.913 -11.789 1.00 90.19 119 ALA A C 1
ATOM 930 O O . ALA A 1 119 ? 16.567 -2.271 -10.707 1.00 90.19 119 ALA A O 1
ATOM 931 N N . LYS A 1 120 ? 16.628 -0.802 -12.414 1.00 89.06 120 LYS A N 1
ATOM 932 C CA . LYS A 1 120 ? 15.672 0.112 -11.788 1.00 89.06 120 LYS A CA 1
ATOM 933 C C . LYS A 1 120 ? 14.281 -0.489 -11.622 1.00 89.06 120 LYS A C 1
ATOM 935 O O . LYS A 1 120 ? 13.649 -0.284 -10.586 1.00 89.06 120 LYS A O 1
ATOM 940 N N . LEU A 1 121 ? 13.823 -1.276 -12.594 1.00 90.94 121 LEU A N 1
ATOM 941 C CA . LEU A 1 121 ? 12.562 -2.007 -12.484 1.00 90.94 121 LEU A CA 1
ATOM 942 C C . LEU A 1 121 ? 12.599 -3.010 -11.321 1.00 90.94 121 LEU A C 1
ATOM 944 O O . LEU A 1 121 ? 11.651 -3.073 -10.542 1.00 90.94 121 LEU A O 1
ATOM 948 N N . LYS A 1 122 ? 13.704 -3.749 -11.153 1.00 93.00 122 LYS A N 1
ATOM 949 C CA . LYS A 1 122 ? 13.884 -4.678 -10.022 1.00 93.00 122 LYS A CA 1
ATOM 950 C C . LYS A 1 122 ? 13.859 -3.958 -8.674 1.00 93.00 122 LYS A C 1
ATOM 952 O O . LYS A 1 122 ? 13.206 -4.434 -7.749 1.00 93.00 122 LYS A O 1
ATOM 957 N N . GLU A 1 123 ? 14.531 -2.812 -8.561 1.00 93.81 123 GLU A N 1
ATOM 958 C CA . GLU A 1 123 ? 14.463 -1.977 -7.355 1.00 93.81 123 GLU A CA 1
ATOM 959 C C . GLU A 1 123 ? 13.032 -1.527 -7.055 1.00 93.81 123 GLU A C 1
ATOM 961 O O . GLU A 1 123 ? 12.612 -1.539 -5.897 1.00 93.81 123 GLU A O 1
ATOM 966 N N . PHE A 1 124 ? 12.280 -1.140 -8.088 1.00 93.81 124 PHE A N 1
ATOM 967 C CA . PHE A 1 124 ? 10.904 -0.689 -7.931 1.00 93.81 124 PHE A CA 1
ATOM 968 C C . PHE A 1 124 ? 9.974 -1.821 -7.477 1.00 93.81 124 PHE A C 1
ATOM 970 O O . PHE A 1 124 ? 9.205 -1.625 -6.539 1.00 93.81 124 PHE A O 1
ATOM 977 N N . VAL A 1 125 ? 10.104 -3.022 -8.046 1.00 95.12 125 VAL A N 1
ATOM 978 C CA . VAL A 1 125 ? 9.365 -4.213 -7.587 1.00 95.12 125 VAL A CA 1
ATOM 979 C C . VAL A 1 125 ? 9.686 -4.522 -6.123 1.00 95.12 125 VAL A C 1
ATOM 981 O O . VAL A 1 125 ? 8.775 -4.622 -5.305 1.00 95.12 125 VAL A O 1
ATOM 984 N N . ALA A 1 126 ? 10.970 -4.569 -5.753 1.00 96.62 126 ALA A N 1
ATOM 985 C CA . ALA A 1 126 ? 11.376 -4.820 -4.369 1.00 96.62 126 ALA A CA 1
ATOM 986 C C . ALA A 1 126 ? 10.874 -3.738 -3.394 1.00 96.62 126 ALA A C 1
ATOM 988 O O . ALA A 1 126 ? 10.638 -4.009 -2.215 1.00 96.62 126 ALA A O 1
ATOM 989 N N . PHE A 1 127 ? 10.729 -2.500 -3.867 1.00 95.56 127 PHE A N 1
ATOM 990 C CA . PHE A 1 127 ? 10.100 -1.423 -3.114 1.00 95.56 127 PHE A CA 1
ATOM 991 C C . PHE A 1 127 ? 8.593 -1.654 -2.934 1.00 95.56 127 PHE A C 1
ATOM 993 O O . PHE A 1 127 ? 8.119 -1.568 -1.801 1.00 95.56 127 PHE A O 1
ATOM 1000 N N . LEU A 1 128 ? 7.854 -2.000 -3.992 1.00 95.19 128 LEU A N 1
ATOM 1001 C CA . LEU A 1 128 ? 6.421 -2.313 -3.905 1.00 95.19 128 LEU A CA 1
ATOM 1002 C C . LEU A 1 128 ? 6.150 -3.489 -2.956 1.00 95.19 128 LEU A C 1
ATOM 1004 O O . LEU A 1 128 ? 5.262 -3.397 -2.108 1.00 95.19 128 LEU A O 1
ATOM 1008 N N . ASP A 1 129 ? 6.973 -4.538 -3.000 1.00 96.50 129 ASP A N 1
ATOM 1009 C CA . ASP A 1 129 ? 6.874 -5.682 -2.083 1.00 96.50 129 ASP A CA 1
ATOM 1010 C C . ASP A 1 129 ? 7.001 -5.274 -0.608 1.00 96.50 129 ASP A C 1
ATOM 1012 O O . ASP A 1 129 ? 6.388 -5.876 0.278 1.00 96.50 129 ASP A O 1
ATOM 1016 N N . ARG A 1 130 ? 7.805 -4.246 -0.311 1.00 94.50 130 ARG A N 1
ATOM 1017 C CA . ARG A 1 130 ? 7.918 -3.692 1.047 1.00 94.50 130 ARG A CA 1
ATOM 1018 C C . ARG A 1 130 ? 6.693 -2.863 1.415 1.00 94.50 130 ARG A C 1
ATOM 1020 O O . ARG A 1 130 ? 6.243 -2.957 2.553 1.00 94.50 130 ARG A O 1
ATOM 1027 N N . GLN A 1 131 ? 6.146 -2.098 0.473 1.00 92.00 131 GLN A N 1
ATOM 1028 C CA . GLN A 1 131 ? 4.970 -1.253 0.700 1.00 92.00 131 GLN A CA 1
ATOM 1029 C C . GLN A 1 131 ? 3.717 -2.080 1.003 1.00 92.00 131 GLN A C 1
ATOM 1031 O O . GLN A 1 131 ? 2.971 -1.743 1.921 1.00 92.00 131 GLN A O 1
ATOM 1036 N N . ILE A 1 132 ? 3.525 -3.212 0.317 1.00 91.69 132 ILE A N 1
ATOM 1037 C CA . ILE A 1 132 ? 2.381 -4.116 0.543 1.00 91.69 132 ILE A CA 1
ATOM 1038 C C . ILE A 1 132 ? 2.338 -4.623 1.993 1.00 91.69 132 ILE A C 1
ATOM 1040 O O . ILE A 1 132 ? 1.262 -4.759 2.576 1.00 91.69 132 ILE A O 1
ATOM 1044 N N . LYS A 1 133 ? 3.500 -4.832 2.624 1.00 92.25 133 LYS A N 1
ATOM 1045 C CA . LYS A 1 133 ? 3.586 -5.265 4.031 1.00 92.25 133 LYS A CA 1
ATOM 1046 C C . LYS A 1 133 ? 3.072 -4.214 5.021 1.00 92.25 133 LYS A C 1
ATOM 1048 O O . LYS A 1 133 ? 2.776 -4.565 6.158 1.00 92.25 133 LYS A O 1
ATOM 1053 N N . GLY A 1 134 ? 2.952 -2.952 4.606 1.00 88.75 134 GLY A N 1
ATOM 1054 C CA . GLY A 1 134 ? 2.360 -1.881 5.409 1.00 88.75 134 GLY A CA 1
ATOM 1055 C C . GLY A 1 134 ? 0.827 -1.890 5.445 1.00 88.75 134 GLY A C 1
ATOM 1056 O O . GLY A 1 134 ? 0.251 -1.238 6.310 1.00 88.75 134 GLY A O 1
ATOM 1057 N N . GLY A 1 135 ? 0.165 -2.632 4.548 1.00 88.56 135 GLY A N 1
ATOM 1058 C CA . GLY A 1 135 ? -1.298 -2.682 4.448 1.00 88.56 135 GLY A CA 1
ATOM 1059 C C . GLY A 1 135 ? -1.996 -3.310 5.663 1.00 88.56 135 GLY A C 1
ATOM 1060 O O . GLY A 1 135 ? -2.860 -2.656 6.244 1.00 88.56 135 GLY A O 1
ATOM 1061 N N . PRO A 1 136 ? -1.635 -4.536 6.092 1.00 93.69 136 PRO A N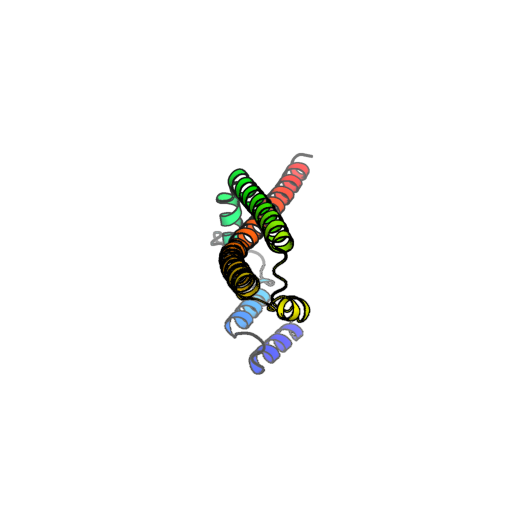 1
ATOM 1062 C CA . PRO A 1 136 ? -2.330 -5.201 7.197 1.00 93.69 136 PRO A CA 1
ATOM 1063 C C . PRO A 1 136 ? -2.317 -4.409 8.519 1.00 93.69 136 PRO A C 1
ATOM 1065 O O . PRO A 1 136 ? -3.397 -4.188 9.061 1.00 93.69 136 PRO A O 1
ATOM 1068 N N . PRO A 1 137 ? -1.176 -3.862 8.995 1.00 91.75 137 PRO A N 1
ATOM 1069 C CA . PRO A 1 137 ? -1.169 -3.052 10.218 1.00 91.75 137 PRO A CA 1
ATOM 1070 C C . PRO A 1 137 ? -2.039 -1.791 10.132 1.00 91.75 137 PRO A C 1
ATOM 1072 O O . PRO A 1 137 ? -2.584 -1.345 11.140 1.00 91.75 137 PRO A O 1
ATOM 1075 N N . LEU A 1 138 ? -2.170 -1.200 8.937 1.00 93.12 138 LEU A N 1
ATOM 1076 C CA . LEU A 1 138 ? -3.050 -0.056 8.716 1.00 93.12 138 LEU A CA 1
ATOM 1077 C C . LEU A 1 138 ? -4.527 -0.461 8.785 1.00 93.12 138 LEU A C 1
ATOM 1079 O O . LEU A 1 138 ? -5.315 0.249 9.404 1.00 93.12 138 LEU A O 1
ATOM 1083 N N . LEU A 1 139 ? -4.899 -1.587 8.172 1.00 94.56 139 LEU A N 1
ATOM 1084 C CA . LEU A 1 139 ? -6.265 -2.115 8.234 1.00 94.56 139 LEU A CA 1
ATOM 1085 C C . LEU A 1 139 ? -6.671 -2.452 9.673 1.00 94.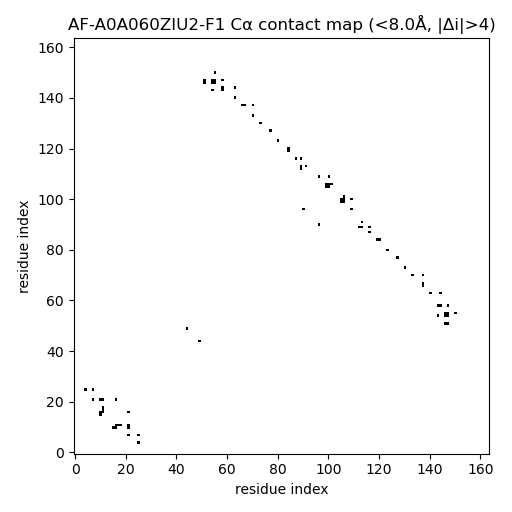56 139 LEU A C 1
ATOM 1087 O O . LEU A 1 139 ? -7.769 -2.088 10.090 1.00 94.56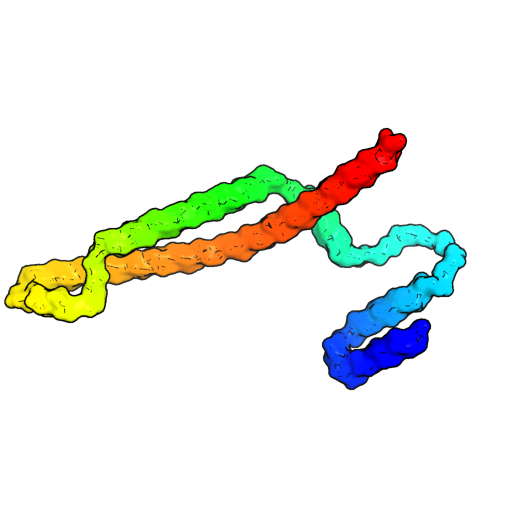 139 LEU A O 1
ATOM 1091 N N . ASP A 1 140 ? -5.771 -3.059 10.446 1.00 93.81 140 ASP A N 1
ATOM 1092 C CA . ASP A 1 140 ? -6.002 -3.338 11.866 1.00 93.81 140 ASP A CA 1
ATOM 1093 C C . ASP A 1 140 ? -6.197 -2.037 12.661 1.00 93.81 140 ASP A C 1
ATOM 1095 O O . ASP A 1 140 ? -7.132 -1.914 13.454 1.00 93.81 140 ASP A O 1
ATOM 1099 N N . ALA A 1 141 ? -5.354 -1.027 12.417 1.00 93.75 141 ALA A N 1
ATOM 1100 C CA . ALA A 1 141 ? -5.472 0.275 13.068 1.00 93.75 141 ALA A CA 1
ATOM 1101 C C . ALA A 1 141 ? -6.787 0.994 12.713 1.00 93.75 141 ALA A C 1
ATOM 1103 O O . ALA A 1 141 ? -7.403 1.597 13.592 1.00 93.75 141 ALA A O 1
ATOM 1104 N N . LEU A 1 142 ? -7.240 0.896 11.458 1.00 94.75 142 LEU A N 1
ATOM 1105 C CA . LEU A 1 142 ? -8.535 1.417 11.006 1.00 94.75 142 LEU A CA 1
ATOM 1106 C C . LEU A 1 142 ? -9.706 0.698 11.688 1.00 94.75 142 LEU A C 1
ATOM 1108 O O . LEU A 1 142 ? -10.628 1.361 12.157 1.00 94.75 142 LEU A O 1
ATOM 1112 N N . GLY A 1 143 ? -9.657 -0.632 11.799 1.00 93.50 143 GLY A N 1
ATOM 1113 C CA . GLY A 1 143 ? -10.681 -1.407 12.505 1.00 93.50 143 GLY A CA 1
ATOM 1114 C C . GLY A 1 143 ? -10.746 -1.076 14.000 1.00 93.50 143 GLY A C 1
ATOM 1115 O O . GLY A 1 143 ? -11.830 -0.928 14.563 1.00 93.50 143 GLY A O 1
ATOM 1116 N N . ASN A 1 144 ? -9.592 -0.885 14.640 1.00 94.00 144 ASN A N 1
ATOM 1117 C CA . ASN A 1 144 ? -9.527 -0.452 16.036 1.00 94.00 144 ASN A CA 1
ATOM 1118 C C . ASN A 1 144 ? -10.083 0.968 16.222 1.00 94.00 144 ASN A C 1
ATOM 1120 O O . ASN A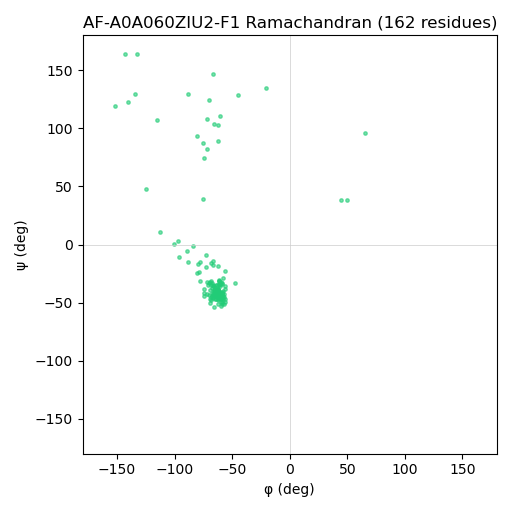 1 144 ? -10.793 1.221 17.196 1.00 94.00 144 ASN A O 1
ATOM 1124 N N . ALA A 1 145 ? -9.794 1.877 15.286 1.00 93.88 145 ALA A N 1
ATOM 1125 C CA . ALA A 1 145 ? -10.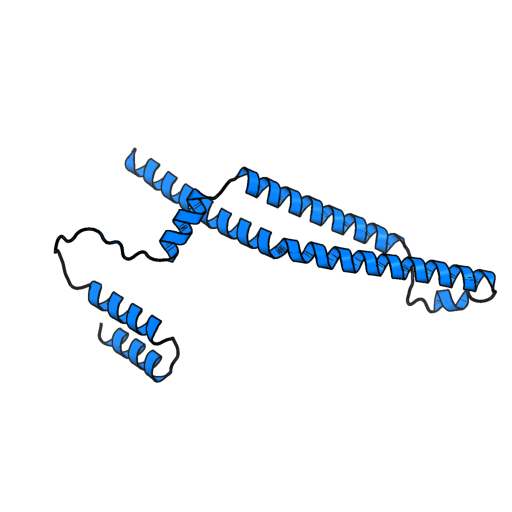327 3.236 15.302 1.00 93.88 145 ALA A CA 1
ATOM 1126 C C . ALA A 1 145 ? -11.855 3.253 15.149 1.00 93.88 145 ALA A C 1
ATOM 1128 O O . ALA A 1 145 ? -12.524 3.970 15.889 1.00 93.88 145 ALA A O 1
ATOM 1129 N N . ASP A 1 146 ? -12.410 2.439 14.247 1.00 92.12 146 ASP A N 1
ATOM 1130 C CA . ASP A 1 146 ? -13.860 2.299 14.060 1.00 92.12 146 ASP A CA 1
ATOM 1131 C C . ASP A 1 146 ? -14.554 1.897 15.371 1.00 92.12 146 ASP A C 1
ATOM 1133 O O . ASP A 1 146 ? -15.467 2.579 15.836 1.00 92.12 146 ASP A O 1
ATOM 1137 N N . ILE A 1 147 ? -14.032 0.867 16.047 1.00 91.38 147 ILE A N 1
ATOM 1138 C CA . ILE A 1 147 ? -14.531 0.422 17.357 1.00 91.38 147 ILE A CA 1
ATOM 1139 C C . ILE A 1 147 ? -14.430 1.540 18.401 1.00 91.38 147 ILE A C 1
ATOM 1141 O O . ILE A 1 147 ? -15.389 1.773 19.142 1.00 91.38 147 ILE A O 1
ATOM 1145 N N . PHE A 1 148 ? -13.284 2.223 18.472 1.00 91.44 148 PHE A N 1
ATOM 1146 C CA . PHE A 1 148 ? -13.054 3.295 19.437 1.00 91.44 148 PHE A CA 1
ATOM 1147 C C . PHE A 1 148 ? -14.055 4.440 19.269 1.00 91.44 148 PHE A C 1
ATOM 1149 O O . PHE A 1 148 ? -14.736 4.818 20.226 1.00 91.44 148 PHE A O 1
ATOM 1156 N N . TYR A 1 149 ? -14.183 4.969 18.052 1.00 89.06 149 TYR A N 1
ATOM 1157 C CA . TYR A 1 149 ? -15.053 6.110 17.785 1.00 89.06 149 TYR A CA 1
ATOM 1158 C C . TYR A 1 149 ? -16.539 5.746 17.876 1.00 89.06 149 TYR A C 1
ATOM 1160 O O . TYR A 1 149 ? -17.315 6.549 18.394 1.00 89.06 149 TYR A O 1
ATOM 1168 N N . GLU A 1 150 ? -16.943 4.534 17.487 1.00 88.62 150 GLU A N 1
ATOM 1169 C CA . GLU A 1 150 ? -18.310 4.036 17.696 1.00 88.62 150 GLU A CA 1
ATOM 1170 C C . GLU A 1 150 ? -18.687 3.957 19.182 1.00 88.62 150 GLU A C 1
ATOM 1172 O O . GLU A 1 150 ? -19.796 4.346 19.564 1.00 88.62 150 GLU A O 1
ATOM 1177 N N . MET A 1 151 ? -17.784 3.459 20.036 1.00 85.00 151 MET A N 1
ATOM 1178 C CA . MET A 1 151 ? -18.023 3.386 21.484 1.00 85.00 151 MET A CA 1
ATOM 1179 C C . MET A 1 151 ? -18.109 4.785 22.100 1.00 85.00 151 MET A C 1
ATOM 1181 O O . MET A 1 151 ? -19.077 5.075 22.803 1.00 85.00 151 MET A O 1
ATOM 1185 N N . GLN A 1 152 ? -17.179 5.683 21.759 1.00 75.00 152 GLN A N 1
ATOM 1186 C CA . GLN A 1 152 ? -17.212 7.075 22.221 1.00 75.00 152 GLN A CA 1
ATOM 1187 C C . GLN A 1 152 ? -18.507 7.793 21.805 1.00 75.00 152 GLN A C 1
ATOM 1189 O O . GLN A 1 152 ? -19.131 8.475 22.617 1.00 75.00 152 GLN A O 1
ATOM 1194 N N . TYR A 1 153 ? -18.981 7.608 20.570 1.00 66.81 153 TYR A N 1
ATOM 1195 C CA . TYR A 1 153 ? -20.212 8.253 20.097 1.00 66.81 153 TYR A CA 1
ATOM 1196 C C . TYR A 1 153 ? -21.474 7.733 20.811 1.00 66.81 153 TYR A C 1
ATOM 1198 O O . TYR A 1 153 ? -22.428 8.486 21.034 1.00 66.81 153 TYR A O 1
ATOM 1206 N N . LYS A 1 154 ? -21.493 6.448 21.190 1.00 67.56 154 LYS A N 1
ATOM 1207 C CA . LYS A 1 154 ? -22.582 5.843 21.978 1.00 67.56 154 LYS A CA 1
ATOM 1208 C C . LYS A 1 154 ? -22.573 6.327 23.425 1.00 67.56 154 LYS A C 1
ATOM 1210 O O . LYS A 1 154 ? -23.636 6.667 23.939 1.00 67.56 154 LYS A O 1
ATOM 1215 N N . GLU A 1 155 ? -21.403 6.422 24.051 1.00 61.00 155 GLU A N 1
ATOM 1216 C CA . GLU A 1 155 ? -21.258 6.976 25.403 1.00 61.00 155 GLU A CA 1
ATOM 1217 C C . GLU A 1 155 ? -21.713 8.440 25.464 1.00 61.00 155 GLU A C 1
ATOM 1219 O O . GLU A 1 155 ? -22.518 8.793 26.327 1.00 61.00 155 GLU A O 1
ATOM 1224 N N . VAL A 1 156 ? -21.307 9.275 24.499 1.00 56.34 156 VAL A N 1
ATOM 1225 C CA . VAL A 1 156 ? -21.725 10.690 24.423 1.00 56.34 156 VAL A CA 1
ATOM 1226 C C . VAL A 1 156 ? -23.249 10.833 24.326 1.00 56.34 156 VAL A C 1
ATOM 1228 O O . VAL A 1 156 ? -23.831 11.686 24.999 1.00 56.34 156 VAL A O 1
ATOM 1231 N N . LYS A 1 157 ? -23.928 9.977 23.549 1.00 58.53 157 LYS A N 1
ATOM 1232 C CA . LYS A 1 157 ? -25.400 9.976 23.470 1.00 58.53 157 LYS A CA 1
ATOM 1233 C C . LYS A 1 157 ? -26.067 9.594 24.793 1.00 58.53 157 LYS A C 1
ATOM 1235 O O . LYS A 1 157 ? -27.096 10.173 25.121 1.00 58.53 157 LYS A O 1
ATOM 1240 N N . ILE A 1 158 ? -25.503 8.653 25.551 1.00 56.50 158 ILE A N 1
ATOM 1241 C CA . ILE A 1 158 ? -26.042 8.259 26.863 1.00 56.50 158 ILE A CA 1
ATOM 1242 C C . ILE A 1 158 ? -25.876 9.405 27.868 1.00 56.50 158 ILE A C 1
ATOM 1244 O O . ILE A 1 158 ? -26.833 9.750 28.556 1.00 56.50 158 ILE A O 1
ATOM 1248 N N . VAL A 1 159 ? -24.701 10.042 27.911 1.00 53.12 159 VAL A N 1
ATOM 1249 C CA . VAL A 1 159 ? -24.433 11.164 28.828 1.00 53.12 159 VAL A CA 1
ATOM 1250 C C . VAL A 1 159 ? -25.374 12.338 28.550 1.00 53.12 159 VAL A C 1
ATOM 1252 O O . VAL A 1 159 ? -25.944 12.892 29.487 1.00 53.12 159 VAL A O 1
ATOM 1255 N N . ALA A 1 160 ? -25.620 12.679 27.283 1.00 54.94 160 ALA A N 1
ATOM 1256 C CA . ALA A 1 160 ? -26.560 13.744 26.930 1.00 54.94 160 ALA A CA 1
ATOM 1257 C C . ALA A 1 160 ? -28.016 13.431 27.338 1.00 54.94 160 ALA A C 1
ATOM 1259 O O . ALA A 1 160 ? -28.736 14.334 27.753 1.00 54.94 160 ALA A O 1
ATOM 1260 N N . ASN A 1 161 ? -28.440 12.163 27.271 1.00 51.00 161 ASN A N 1
ATOM 1261 C CA . ASN A 1 161 ? -29.810 11.747 27.599 1.00 51.00 161 ASN A CA 1
ATOM 1262 C C . ASN A 1 161 ? -30.081 11.592 29.105 1.00 51.00 161 ASN A C 1
ATOM 1264 O O . ASN A 1 161 ? -31.232 11.655 29.516 1.00 51.00 161 ASN A O 1
ATOM 1268 N N . VAL A 1 162 ? -29.051 11.343 29.918 1.00 54.19 162 VAL A N 1
ATOM 1269 C CA . VAL A 1 162 ? -29.176 11.216 31.387 1.00 54.19 162 VAL A CA 1
ATOM 1270 C C . VAL A 1 162 ? -29.041 12.579 32.086 1.00 54.19 162 VAL A C 1
ATOM 1272 O O . VAL A 1 162 ? -29.403 12.719 33.250 1.00 54.19 162 VAL A O 1
ATOM 1275 N N . SER A 1 163 ? -28.537 13.589 31.373 1.00 49.94 163 SER A N 1
ATOM 1276 C CA . SER A 1 163 ? -28.311 14.950 31.885 1.00 49.94 163 SER A CA 1
ATOM 1277 C C . SER A 1 163 ? -29.403 15.956 31.489 1.00 49.94 163 SER A C 1
ATOM 1279 O O . SER A 1 163 ? -29.274 17.134 31.825 1.00 49.94 163 SER A O 1
ATOM 1281 N N . SER A 1 164 ? -30.429 15.521 30.747 1.00 46.91 164 SER A N 1
ATOM 1282 C CA . SER A 1 164 ? -31.585 16.326 30.319 1.00 46.91 164 SER A CA 1
ATOM 1283 C C . SER A 1 164 ? -32.850 15.915 31.056 1.00 46.91 164 SER A C 1
ATOM 1285 O O . SER A 1 164 ? -33.748 16.784 31.112 1.00 46.91 164 SER A O 1
#

pLDDT: mean 80.71, std 16.8, range [36.47, 97.0]

Solvent-accessible surface area (backbone atoms only — not comparable to full-atom values): 9697 Å² total; per-residue (Å²): 110,76,70,57,57,53,50,54,50,53,34,55,79,64,59,74,55,56,70,69,58,55,52,52,54,54,54,58,65,61,66,77,76,72,87,88,78,96,68,80,89,76,67,81,75,50,67,66,59,55,50,53,53,50,45,50,75,69,63,50,70,67,65,51,52,50,51,53,52,52,50,53,54,50,53,52,52,51,55,51,51,51,54,53,59,66,68,62,70,63,64,87,80,40,72,66,61,62,73,54,52,80,45,75,66,45,40,54,51,49,54,49,52,49,51,56,43,52,53,52,51,52,53,49,52,59,47,48,62,56,54,59,67,54,48,61,65,50,52,53,51,51,54,48,47,52,55,37,53,54,51,52,56,52,51,53,54,49,54,58,65,77,74,109

Mean predicted aligned error: 16.04 Å

Radius of gyration: 30.55 Å; Cα contacts (8 Å, |Δi|>4): 47; chains: 1; bounding box: 69×50×80 Å

Foldseek 3Di:
DVVVVVVLVVCVVVVVDDPVVSVVVVVVVVVVPDDDDDDDPPDPVPVVVVVLVVLQVPDDVVVLVVLVVVLVVLVVVLVVLVVVLVVLPLPVPDPPLVVQPPDPVSVVVNVVSNVVSVVSVVVSVVSVVVSVVSPPVNVVSVVSVVSNVVVVVVVVVVVVVVVD

InterPro domains:
  IPR006569 CID domain [PS51391] (1-33)

Sequence (164 aa):
MKSVDRILTIWEERSVYTEQLIAELRSSLVKEESPAAVETPKAPVNPKAALQSKIVAEFVPQAFIDHLSKYHSSVEEVSLKEKQLAAMRVDVCSTEALKRLKDKAGGKRHSKDFEDGSAKLKEFVAFLDRQIKGGPPLLDALGNADIFYEMQYKEVKIVANVSS